Protein AF-A0ABD1URP2-F1 (afdb_monomer)

pLDDT: mean 77.25, std 20.64, range [31.39, 96.0]

Nearest PDB structures (foldseek):
  2ehb-assembly1_A  TM=8.969E-01  e=1.261E-11  Arabidopsis thaliana
  2zfd-assembly1_A  TM=8.551E-01  e=1.133E-11  Arabidopsis thaliana
  1v1f-assembly1_A  TM=8.126E-01  e=1.948E-10  Arabidopsis thaliana
  4f0z-assembly1_B  TM=7.509E-01  e=3.589E-06  Homo sapiens
  3ll8-assembly2_D  TM=7.386E-01  e=1.895E-05  Homo sapiens

Radius of gyration: 19.26 Å; Cα contacts (8 Å, |Δi|>4): 127; chains: 1; bounding box: 72×34×34 Å

Organism: NCBI:txid126358

Secondary structure (DSSP, 8-state):
----------------HHHHHHHHHHHHSS--HHHHHHHHHHHHHHTTSS--SSSEEHHHHHHHHHSS--S--HHHHHHHHHH-TT-SSEE-HHHHHHHHHTTSTTS-HHHHHHHHHHHH-TT-SSS--HHHHHHHHHH-SSHHHHHHHHTT---

Solvent-accessible surface area (backbone atoms only — not comparable to full-atom values): 9421 Å² total; per-residue (Å²): 135,88,80,86,73,80,78,89,69,87,74,76,78,64,88,50,72,65,62,60,52,38,52,51,52,23,72,77,38,87,44,50,52,70,52,45,53,52,49,48,57,53,46,56,58,45,11,45,65,82,52,82,77,70,39,32,40,66,67,36,51,42,43,72,76,58,79,50,89,70,88,81,47,69,67,56,54,43,52,46,58,68,28,20,78,84,70,76,75,44,32,45,70,69,33,50,53,58,48,52,33,56,64,38,74,87,44,56,65,69,57,41,51,53,51,52,48,59,61,50,23,80,82,70,74,88,52,77,48,76,68,43,54,52,52,51,61,70,71,49,78,68,52,69,64,50,61,64,55,73,55,70,62,91,126

InterPro domains:
  IPR002048 EF-hand domain [PF13202] (77-98)
  IPR002048 EF-hand domain [PS50222] (71-106)
  IPR002048 EF-hand domain [PS50222] (108-143)
  IPR002048 EF-hand domain [SM00054] (75-103)
  IPR002048 EF-hand domain [SM00054] (112-140)
  IPR011992 EF-hand domain pair [SSF47473] (24-138)
  IPR018247 EF-Hand 1, calcium-binding site [PS00018] (121-133)
  IPR045198 Calcineurin B-like [PTHR23056] (2-135)

Mean predicted aligned error: 10.61 Å

Foldseek 3Di:
DDDPPPPPPPPPPPPDVVLVVLCVLCVVFVDHSVVLVVLQVVQCCLCPVPNNPQWHALVSQCCVPPVDPPPDQLLSVLLVVQLPPVPPRIHHSSSSSRSCRLLAQPHDVVSVVVSVQSSQCPVPPSDRDPVSVVVVVVSDPPDVCCSVVVRYDDD

Structure (mmCIF, N/CA/C/O backbone):
data_AF-A0ABD1URP2-F1
#
_entry.id   AF-A0ABD1URP2-F1
#
loop_
_atom_site.group_PDB
_atom_site.id
_atom_site.type_symbol
_atom_site.label_atom_id
_atom_site.label_alt_id
_atom_site.label_comp_id
_atom_site.label_asym_id
_atom_site.label_entity_id
_atom_site.label_seq_id
_atom_site.pdbx_PDB_ins_code
_atom_site.Cartn_x
_atom_site.Cartn_y
_atom_site.Cartn_z
_atom_site.occupancy
_atom_site.B_iso_or_equiv
_atom_site.auth_seq_id
_atom_site.auth_comp_id
_atom_site.auth_asym_id
_atom_site.auth_atom_id
_atom_site.pdbx_PDB_model_num
ATOM 1 N N . MET A 1 1 ? 52.450 6.958 -8.568 1.00 33.62 1 MET A N 1
ATOM 2 C CA . MET A 1 1 ? 51.756 7.388 -9.799 1.00 33.62 1 MET A CA 1
ATOM 3 C C . MET A 1 1 ? 51.053 6.178 -10.399 1.00 33.62 1 MET A C 1
ATOM 5 O O . MET A 1 1 ? 51.673 5.142 -10.572 1.00 33.62 1 MET A O 1
ATOM 9 N N . HIS A 1 2 ? 49.738 6.334 -10.533 1.00 32.00 2 HIS A N 1
ATOM 10 C CA . HIS A 1 2 ? 48.656 5.458 -10.996 1.00 32.00 2 HIS A CA 1
ATOM 11 C C . HIS A 1 2 ? 48.991 4.127 -11.696 1.00 32.00 2 HIS A C 1
ATOM 13 O O . HIS A 1 2 ? 49.523 4.106 -12.800 1.00 32.00 2 HIS A O 1
ATOM 19 N N . SER A 1 3 ? 48.509 3.025 -11.110 1.00 31.39 3 SER A N 1
ATOM 20 C CA . SER A 1 3 ? 48.173 1.802 -11.845 1.00 31.39 3 SER A CA 1
ATOM 21 C C . SER A 1 3 ? 46.652 1.655 -11.828 1.00 31.39 3 SER A C 1
ATOM 23 O O . SER A 1 3 ? 46.061 1.265 -10.823 1.00 31.39 3 SER A O 1
ATOM 25 N N . ILE A 1 4 ? 46.016 2.044 -12.934 1.00 46.75 4 ILE A N 1
ATOM 26 C CA . ILE A 1 4 ? 44.606 1.763 -13.204 1.00 46.75 4 ILE A CA 1
ATOM 27 C C . ILE A 1 4 ? 44.531 0.272 -13.529 1.00 46.75 4 ILE A C 1
ATOM 29 O O . ILE A 1 4 ? 44.718 -0.144 -14.671 1.00 46.75 4 ILE A O 1
ATOM 33 N N . LYS A 1 5 ? 44.297 -0.556 -12.511 1.00 39.72 5 LYS A N 1
ATOM 34 C CA . LYS A 1 5 ? 43.810 -1.914 -12.733 1.00 39.72 5 LYS A 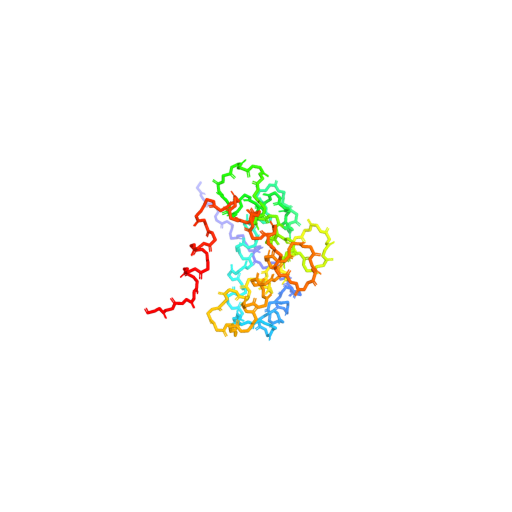CA 1
ATOM 35 C C . LYS A 1 5 ? 42.310 -1.815 -12.952 1.00 39.72 5 LYS A C 1
ATOM 37 O O . LYS A 1 5 ? 41.542 -1.681 -12.006 1.00 39.72 5 LYS A O 1
ATOM 42 N N . SER A 1 6 ? 41.952 -1.824 -14.234 1.00 41.66 6 SER A N 1
ATOM 43 C CA . SER A 1 6 ? 40.634 -2.168 -14.758 1.00 41.66 6 SER A CA 1
ATOM 44 C C . SER A 1 6 ? 40.016 -3.272 -13.896 1.00 41.66 6 SER A C 1
ATOM 46 O O . SER A 1 6 ? 40.452 -4.425 -13.936 1.00 41.66 6 SER A O 1
ATOM 48 N N . CYS A 1 7 ? 39.065 -2.895 -13.040 1.00 37.00 7 CYS A N 1
ATOM 49 C CA . CYS A 1 7 ? 38.311 -3.834 -12.226 1.00 37.00 7 CYS A CA 1
ATOM 50 C C . CYS A 1 7 ? 37.237 -4.437 -13.125 1.00 37.00 7 CYS A C 1
ATOM 52 O O . CYS A 1 7 ? 36.087 -4.005 -13.168 1.00 37.00 7 CYS A O 1
ATOM 54 N N . PHE A 1 8 ? 37.673 -5.432 -13.887 1.00 38.62 8 PHE A N 1
ATOM 55 C CA . PHE A 1 8 ? 36.870 -6.313 -14.718 1.00 38.62 8 PHE A CA 1
ATOM 56 C C . PHE A 1 8 ? 36.066 -7.289 -13.832 1.00 38.62 8 PHE A C 1
ATOM 58 O O . PHE A 1 8 ? 36.151 -8.503 -13.984 1.00 38.62 8 PHE A O 1
ATOM 65 N N . CYS A 1 9 ? 35.318 -6.751 -12.861 1.00 41.12 9 CYS A N 1
ATOM 66 C CA . CYS A 1 9 ? 34.479 -7.510 -11.925 1.00 41.12 9 CYS A CA 1
ATOM 67 C C . CYS A 1 9 ? 33.002 -7.069 -11.942 1.00 41.12 9 CYS A C 1
ATOM 69 O O . CYS A 1 9 ? 32.229 -7.505 -11.094 1.00 41.12 9 CYS A O 1
ATOM 71 N N . LEU A 1 10 ? 32.577 -6.247 -12.910 1.00 43.19 10 LEU A N 1
ATOM 72 C CA . LEU A 1 10 ? 31.181 -5.798 -13.063 1.00 43.19 10 LEU A CA 1
ATOM 73 C C . LEU A 1 10 ? 30.323 -6.675 -13.987 1.00 43.19 10 LEU A C 1
ATOM 75 O O . LEU A 1 10 ? 29.279 -6.251 -14.465 1.00 43.19 10 LEU A O 1
ATOM 79 N N . LEU A 1 11 ? 30.718 -7.926 -14.200 1.00 44.09 11 LEU A N 1
ATOM 80 C CA . LEU A 1 11 ? 29.856 -8.925 -14.827 1.00 44.09 11 LEU A CA 1
ATOM 81 C C . LEU A 1 11 ? 29.784 -10.151 -13.927 1.00 44.09 11 LEU A C 1
ATOM 83 O O . LEU A 1 11 ? 30.151 -11.259 -14.310 1.00 44.09 11 LEU A O 1
ATOM 87 N N . LYS A 1 12 ? 29.264 -9.965 -12.709 1.00 38.25 12 LYS A N 1
ATOM 88 C CA . LYS A 1 12 ? 28.569 -11.079 -12.072 1.00 38.25 12 LYS A CA 1
ATOM 89 C C . LYS A 1 12 ? 27.247 -11.213 -12.812 1.00 38.25 12 LYS A C 1
ATOM 91 O O . LYS A 1 12 ? 26.252 -10.598 -12.443 1.00 38.25 12 LYS A O 1
ATOM 96 N N . ALA A 1 13 ? 27.291 -11.988 -13.891 1.00 40.88 13 ALA A N 1
ATOM 97 C CA . ALA A 1 13 ? 26.130 -12.572 -14.528 1.00 40.88 13 ALA A CA 1
ATOM 98 C C . ALA A 1 13 ? 25.336 -13.336 -13.457 1.00 40.88 13 ALA A C 1
ATOM 100 O O . ALA A 1 13 ? 25.549 -14.519 -13.209 1.00 40.88 13 ALA A O 1
ATOM 101 N N . ARG A 1 14 ? 24.446 -12.629 -12.759 1.00 35.19 14 ARG A N 1
ATOM 102 C CA . ARG A 1 14 ? 23.246 -13.241 -12.215 1.00 35.19 14 ARG A CA 1
ATOM 103 C C . ARG A 1 14 ? 22.331 -13.355 -13.422 1.00 35.19 14 ARG A C 1
ATOM 105 O O . ARG A 1 14 ? 21.688 -12.379 -13.785 1.00 35.19 14 ARG A O 1
ATOM 112 N N . ASN A 1 15 ? 22.300 -14.530 -14.046 1.00 44.34 15 ASN A N 1
ATOM 113 C CA . ASN A 1 15 ? 21.064 -14.982 -14.681 1.00 44.34 15 ASN A CA 1
ATOM 114 C C . ASN A 1 15 ? 20.003 -14.870 -13.584 1.00 44.34 15 ASN A C 1
ATOM 116 O O . ASN A 1 15 ? 20.018 -15.660 -12.641 1.00 44.34 15 ASN A O 1
ATOM 120 N N . SER A 1 16 ? 19.254 -13.772 -13.574 1.00 35.28 16 SER A N 1
ATOM 121 C CA . SER A 1 16 ? 18.509 -13.368 -12.393 1.00 35.28 16 SER A CA 1
ATOM 122 C C . SER A 1 16 ? 17.035 -13.664 -12.628 1.00 35.28 16 SER A C 1
ATOM 124 O O . SER A 1 16 ? 16.472 -13.019 -13.512 1.00 35.28 16 SER A O 1
ATOM 126 N N . PRO A 1 17 ? 16.391 -14.522 -11.815 1.00 44.41 17 PRO A N 1
ATOM 127 C CA . PRO A 1 17 ? 14.927 -14.622 -11.787 1.00 44.41 17 PRO A CA 1
ATOM 128 C C . PRO A 1 17 ? 14.247 -13.245 -11.624 1.00 44.41 17 PRO A C 1
ATOM 130 O O . PRO A 1 17 ? 13.155 -13.033 -12.127 1.00 44.41 17 PRO A O 1
ATOM 133 N N . ARG A 1 18 ? 14.968 -12.246 -11.076 1.00 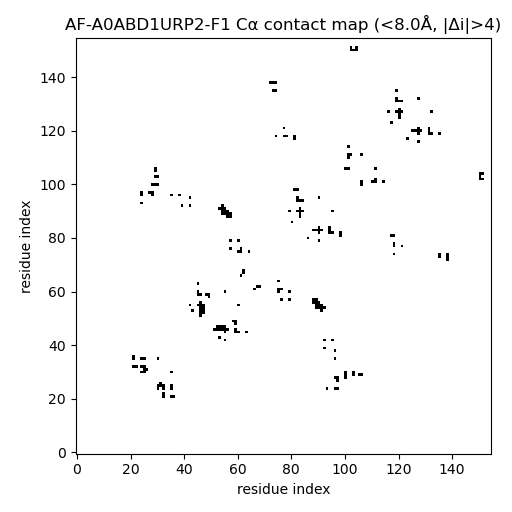50.72 18 ARG A N 1
ATOM 134 C CA . ARG A 1 18 ? 14.515 -10.845 -10.980 1.00 50.72 18 ARG A CA 1
ATOM 135 C C . ARG A 1 18 ? 13.933 -10.247 -12.265 1.00 50.72 18 ARG A C 1
ATOM 137 O O . ARG A 1 18 ? 13.005 -9.468 -12.141 1.00 50.72 18 ARG A O 1
ATOM 144 N N . PHE A 1 19 ? 14.475 -10.504 -13.459 1.00 52.91 19 PHE A N 1
ATOM 145 C CA . PHE A 1 19 ? 13.944 -9.851 -14.674 1.00 52.91 19 PHE A CA 1
ATOM 146 C C . PHE A 1 19 ? 12.617 -10.467 -15.138 1.00 52.91 19 PHE A C 1
ATOM 148 O O . PHE A 1 19 ? 11.768 -9.744 -15.656 1.00 52.91 19 PHE A O 1
ATOM 155 N N . GLU A 1 20 ? 12.414 -11.768 -14.908 1.00 60.78 20 GLU A N 1
ATOM 156 C CA . GLU A 1 20 ? 11.121 -12.421 -15.150 1.00 60.78 20 GLU A CA 1
ATOM 157 C C . GLU A 1 20 ? 10.052 -11.857 -14.210 1.00 60.78 20 GLU A C 1
ATOM 159 O O . GLU A 1 20 ? 8.958 -11.532 -14.669 1.00 60.78 20 GLU A O 1
ATOM 164 N N . ASP A 1 21 ? 10.402 -11.596 -12.947 1.00 80.00 21 ASP A N 1
ATOM 165 C CA . ASP A 1 21 ? 9.474 -11.020 -11.967 1.00 80.00 21 ASP A CA 1
ATOM 166 C C . ASP A 1 21 ? 8.971 -9.616 -12.370 1.00 80.00 21 ASP A C 1
ATOM 168 O O . ASP A 1 21 ? 7.795 -9.305 -12.195 1.00 80.00 21 ASP A O 1
ATOM 172 N N . HIS A 1 22 ? 9.818 -8.763 -12.967 1.00 90.50 22 HIS A N 1
ATOM 173 C CA . HIS A 1 22 ? 9.402 -7.406 -13.373 1.00 90.50 22 HIS A CA 1
ATOM 174 C C . HIS A 1 22 ? 8.457 -7.434 -14.575 1.00 90.50 22 HIS A C 1
ATOM 176 O O . HIS A 1 22 ? 7.509 -6.653 -14.634 1.00 90.50 22 HIS A O 1
ATOM 182 N N . ALA A 1 23 ? 8.700 -8.336 -15.530 1.00 91.94 23 ALA A N 1
ATOM 183 C CA . ALA A 1 23 ? 7.826 -8.505 -16.684 1.00 91.94 23 ALA A CA 1
ATOM 184 C C . ALA A 1 23 ? 6.450 -9.051 -16.277 1.00 91.94 23 ALA A C 1
ATOM 186 O O . ALA A 1 23 ? 5.438 -8.602 -16.812 1.00 91.94 23 ALA A O 1
ATOM 187 N N . ILE A 1 24 ? 6.408 -9.972 -15.306 1.00 93.94 24 ILE A N 1
ATOM 188 C CA . ILE A 1 24 ? 5.159 -10.487 -14.733 1.00 93.94 24 ILE A CA 1
ATOM 189 C C . ILE A 1 24 ? 4.386 -9.352 -14.051 1.00 93.94 24 ILE A C 1
ATOM 191 O O . ILE A 1 24 ? 3.227 -9.120 -14.384 1.00 93.94 24 ILE A O 1
ATOM 195 N N . LEU A 1 25 ? 5.035 -8.579 -13.175 1.00 94.50 25 LEU A N 1
ATOM 196 C CA . LEU A 1 25 ? 4.387 -7.457 -12.487 1.00 94.50 25 LEU A CA 1
ATOM 197 C C . LEU A 1 25 ? 3.906 -6.362 -13.449 1.00 94.50 25 LEU A C 1
ATOM 199 O O . LEU A 1 25 ? 2.835 -5.796 -13.246 1.00 94.50 25 LEU A O 1
ATOM 203 N N . ALA A 1 26 ? 4.655 -6.083 -14.517 1.00 94.38 26 ALA A N 1
ATOM 204 C CA . ALA A 1 26 ? 4.228 -5.151 -15.559 1.00 94.38 26 ALA A CA 1
ATOM 205 C C . ALA A 1 26 ? 3.019 -5.677 -16.356 1.00 94.38 26 ALA A C 1
ATOM 207 O O . ALA A 1 26 ? 2.188 -4.899 -16.804 1.00 94.38 26 ALA A O 1
ATOM 208 N N . ALA A 1 27 ? 2.896 -6.995 -16.536 1.00 94.31 27 ALA A N 1
ATOM 209 C CA . ALA A 1 27 ? 1.743 -7.597 -17.206 1.00 94.31 27 ALA A CA 1
ATOM 210 C C . ALA A 1 27 ? 0.491 -7.659 -16.311 1.00 94.31 27 ALA A C 1
ATOM 212 O O . ALA A 1 27 ? -0.629 -7.648 -16.818 1.00 94.31 27 ALA A O 1
ATOM 213 N N . GLU A 1 28 ? 0.674 -7.741 -14.992 1.00 92.94 28 GLU A N 1
ATOM 214 C CA . GLU A 1 28 ? -0.408 -7.801 -13.999 1.00 92.94 28 GLU A CA 1
ATOM 215 C C . GLU A 1 28 ? -0.899 -6.425 -13.530 1.00 92.94 28 GLU A C 1
ATOM 217 O O . GLU A 1 28 ? -1.945 -6.333 -12.888 1.00 92.94 28 GLU A O 1
ATOM 222 N N . THR A 1 29 ? -0.157 -5.356 -13.820 1.00 94.50 29 THR A N 1
ATOM 223 C CA . THR A 1 29 ? -0.474 -3.992 -13.383 1.00 94.50 29 THR A CA 1
ATOM 224 C C . THR A 1 29 ? -0.560 -3.034 -14.568 1.00 94.50 29 THR A C 1
ATOM 226 O O . THR A 1 29 ? -0.328 -3.398 -15.715 1.00 94.50 29 THR A O 1
ATOM 229 N N . THR A 1 30 ? -0.915 -1.778 -14.304 1.00 93.06 30 THR A N 1
ATOM 230 C CA . THR A 1 30 ? -0.936 -0.718 -15.322 1.00 93.06 30 THR A CA 1
ATOM 231 C C . THR A 1 30 ? 0.449 -0.155 -15.646 1.00 93.06 30 THR A C 1
ATOM 233 O O . THR A 1 30 ? 0.557 0.702 -16.518 1.00 93.06 30 THR A O 1
ATOM 236 N N . PHE A 1 31 ? 1.496 -0.593 -14.941 1.00 93.44 31 PHE A N 1
ATOM 237 C CA . PHE A 1 31 ? 2.860 -0.120 -15.145 1.00 93.44 31 PHE A CA 1
ATOM 238 C C . PHE A 1 31 ? 3.561 -0.881 -16.267 1.00 93.44 31 PHE A C 1
ATOM 240 O O . PHE A 1 31 ? 3.419 -2.091 -16.410 1.00 93.44 31 PHE A O 1
ATOM 247 N N . ASN A 1 32 ? 4.412 -0.193 -17.022 1.00 94.88 32 ASN A N 1
ATOM 248 C CA . ASN A 1 32 ? 5.345 -0.849 -17.932 1.00 94.88 32 ASN A CA 1
ATOM 249 C C . ASN A 1 32 ? 6.621 -1.316 -17.204 1.00 94.88 32 ASN A C 1
ATOM 251 O O . ASN A 1 32 ? 6.904 -0.920 -16.076 1.00 94.88 32 ASN A O 1
ATOM 255 N N . VAL A 1 33 ? 7.439 -2.136 -17.873 1.00 94.69 33 VAL A N 1
ATOM 256 C CA . VAL A 1 33 ? 8.652 -2.731 -17.274 1.00 94.69 33 VAL A CA 1
ATOM 257 C C . VAL A 1 33 ? 9.618 -1.675 -16.722 1.00 94.69 33 VAL A C 1
ATOM 259 O O . VAL A 1 33 ? 10.154 -1.862 -15.633 1.00 94.69 33 VAL A O 1
ATOM 262 N N . ASN A 1 34 ? 9.799 -0.541 -17.410 1.00 93.06 34 ASN A N 1
ATOM 263 C CA . ASN A 1 34 ? 10.699 0.520 -16.941 1.00 93.06 34 ASN A CA 1
ATOM 264 C C . ASN A 1 34 ? 10.154 1.212 -15.682 1.00 93.06 34 ASN A C 1
ATOM 266 O O . ASN A 1 34 ? 10.917 1.622 -14.811 1.00 93.06 34 ASN A O 1
ATOM 270 N N . GLU A 1 35 ? 8.832 1.355 -15.579 1.00 93.38 35 GLU A N 1
ATOM 271 C CA . GLU A 1 35 ? 8.184 1.898 -14.383 1.00 93.38 35 GLU A CA 1
ATOM 272 C C . GLU A 1 35 ? 8.326 0.935 -13.205 1.00 93.38 35 GLU A C 1
ATOM 274 O O . GLU A 1 35 ? 8.667 1.374 -12.111 1.00 93.38 35 GLU A O 1
ATOM 279 N N . VAL A 1 36 ? 8.167 -0.373 -13.429 1.00 94.88 36 VAL A N 1
ATOM 280 C CA . VAL A 1 36 ? 8.410 -1.394 -12.397 1.00 94.88 36 VAL A CA 1
ATOM 281 C C . VAL A 1 36 ? 9.875 -1.383 -11.939 1.00 94.88 36 VAL A C 1
ATOM 283 O O . VAL A 1 36 ? 10.142 -1.461 -10.741 1.00 94.88 36 VAL A O 1
ATOM 286 N N . GLU A 1 37 ? 10.837 -1.210 -12.849 1.00 92.56 37 GLU A N 1
ATOM 287 C CA . GLU A 1 37 ? 12.253 -1.030 -12.491 1.00 92.56 37 GLU A CA 1
ATOM 288 C C . GLU A 1 37 ? 12.485 0.238 -11.653 1.00 92.56 37 GLU A C 1
ATOM 290 O O . GLU A 1 37 ? 13.208 0.197 -10.654 1.00 92.56 37 GLU A O 1
ATOM 295 N N . ALA A 1 38 ? 11.847 1.358 -12.002 1.00 91.81 38 ALA A N 1
ATOM 296 C CA . ALA A 1 38 ? 11.931 2.589 -11.219 1.00 91.81 38 ALA A CA 1
ATOM 297 C C . ALA A 1 38 ? 11.304 2.428 -9.821 1.00 91.81 38 ALA A C 1
ATOM 299 O O . ALA A 1 38 ? 11.877 2.882 -8.826 1.00 91.81 38 ALA A O 1
ATOM 300 N N . LEU A 1 39 ? 10.167 1.732 -9.725 1.00 91.81 39 LEU A N 1
ATOM 301 C CA . LEU A 1 39 ? 9.529 1.383 -8.456 1.00 91.81 39 LEU A CA 1
ATOM 302 C C . LEU A 1 39 ? 10.415 0.480 -7.599 1.00 91.81 39 LEU A C 1
ATOM 304 O O . LEU A 1 39 ? 10.424 0.629 -6.382 1.00 91.81 39 LEU A O 1
ATOM 308 N N . HIS A 1 40 ? 11.199 -0.412 -8.204 1.00 93.25 40 HIS A N 1
ATOM 309 C CA . HIS A 1 40 ? 12.150 -1.247 -7.473 1.00 93.25 40 HIS A CA 1
ATOM 310 C C . HIS A 1 40 ? 13.278 -0.426 -6.844 1.00 93.25 40 HIS A C 1
ATOM 312 O O . HIS A 1 40 ? 13.674 -0.701 -5.712 1.00 93.25 40 HIS A O 1
ATOM 318 N N . VAL A 1 41 ? 13.769 0.610 -7.530 1.00 91.00 41 VAL A N 1
ATOM 319 C CA . VAL A 1 41 ? 14.754 1.532 -6.944 1.00 91.00 41 VAL A CA 1
ATOM 320 C C . VAL A 1 41 ? 14.156 2.256 -5.739 1.00 91.00 41 VAL A C 1
ATOM 322 O O . VAL A 1 41 ? 14.808 2.338 -4.700 1.00 91.00 41 VAL A O 1
ATOM 325 N N . LEU A 1 42 ? 12.912 2.735 -5.846 1.00 89.06 42 LEU A N 1
ATOM 326 C CA . LEU A 1 42 ? 12.214 3.353 -4.717 1.00 89.06 42 LEU A CA 1
ATOM 327 C C . LEU A 1 42 ? 12.029 2.356 -3.567 1.00 89.06 42 LEU A C 1
ATOM 329 O O . LEU A 1 42 ? 12.345 2.677 -2.427 1.00 89.06 42 LEU A O 1
ATOM 333 N N . PHE A 1 43 ? 11.574 1.139 -3.863 1.00 91.81 43 PHE A N 1
ATOM 334 C CA . PHE A 1 43 ? 11.385 0.085 -2.872 1.00 91.81 43 PHE A CA 1
ATOM 335 C C . PHE A 1 43 ? 12.671 -0.184 -2.087 1.00 91.81 43 PHE A C 1
ATOM 337 O O . PHE A 1 43 ? 12.639 -0.160 -0.863 1.00 91.81 43 PHE A O 1
ATOM 344 N N . GLN A 1 44 ? 13.810 -0.330 -2.775 1.00 92.38 44 GLN A N 1
ATOM 345 C CA . GLN A 1 44 ? 15.113 -0.543 -2.135 1.00 92.38 44 GLN A CA 1
ATOM 346 C C . GLN A 1 44 ? 15.509 0.593 -1.187 1.00 92.38 44 GLN A C 1
ATOM 348 O O . GLN A 1 44 ? 16.156 0.336 -0.181 1.00 92.38 44 GLN A O 1
ATOM 353 N N . GLN A 1 45 ? 15.137 1.840 -1.493 1.00 89.31 45 GLN A N 1
ATOM 354 C CA . GLN A 1 45 ? 15.405 2.975 -0.603 1.00 89.31 45 GLN A CA 1
ATOM 355 C C . GLN A 1 45 ? 14.551 2.926 0.668 1.00 89.31 45 GLN A C 1
ATOM 357 O O . GLN A 1 45 ? 15.010 3.336 1.733 1.00 89.31 45 GLN A O 1
ATOM 362 N N . LEU A 1 46 ? 13.306 2.459 0.555 1.00 89.06 46 LEU A N 1
ATOM 363 C CA . LEU A 1 46 ? 12.376 2.374 1.679 1.00 89.06 46 LEU A CA 1
ATOM 364 C C . LEU A 1 46 ? 12.687 1.170 2.577 1.00 89.06 46 LEU A C 1
ATOM 366 O O . LEU A 1 46 ? 12.764 1.331 3.794 1.00 89.06 46 LEU A O 1
ATOM 370 N N . SER A 1 47 ? 12.939 0.007 1.969 1.00 92.75 47 SER A N 1
ATOM 371 C CA . SER A 1 47 ? 13.204 -1.288 2.619 1.00 92.75 47 SER A CA 1
ATOM 372 C C . SER A 1 47 ? 14.606 -1.419 3.228 1.00 92.75 47 SER A C 1
ATOM 374 O O . SER A 1 47 ? 15.086 -2.525 3.459 1.00 92.75 47 SER A O 1
ATOM 376 N N . SER A 1 48 ? 15.343 -0.314 3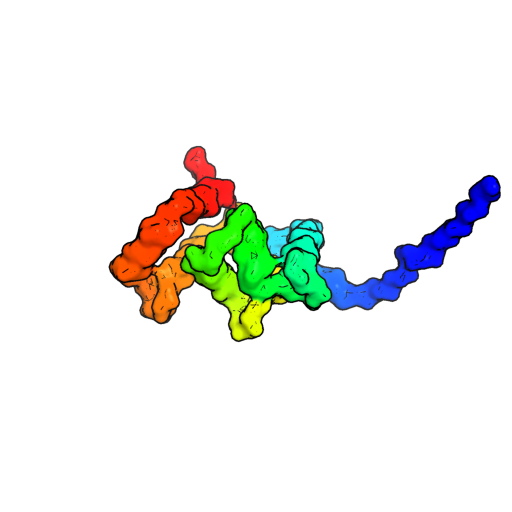.308 1.00 92.94 48 SER A N 1
ATOM 377 C CA . SER A 1 48 ? 16.667 -0.244 3.926 1.00 92.94 48 SER A CA 1
ATOM 378 C C . SER A 1 48 ? 16.788 0.985 4.829 1.00 92.94 48 SER A C 1
ATOM 380 O O . SER A 1 48 ? 17.896 1.429 5.138 1.00 92.94 48 SER A O 1
ATOM 382 N N . SER A 1 49 ? 15.658 1.619 5.160 1.00 89.50 49 SER A N 1
ATOM 383 C CA . SER A 1 49 ? 15.633 2.909 5.854 1.00 89.50 49 SER A CA 1
ATOM 384 C C . SER A 1 49 ? 15.848 2.760 7.360 1.00 89.50 49 SER A C 1
ATOM 386 O O . SER A 1 49 ? 16.499 3.614 7.967 1.00 89.50 49 SER A O 1
ATOM 388 N N . ILE A 1 50 ? 15.364 1.666 7.956 1.00 90.25 50 ILE A N 1
ATOM 389 C CA . ILE A 1 50 ? 15.651 1.269 9.339 1.00 90.25 50 ILE A CA 1
ATOM 390 C C . ILE A 1 50 ? 16.415 -0.060 9.344 1.00 90.25 50 ILE A C 1
ATOM 392 O O . ILE A 1 50 ? 17.426 -0.178 10.041 1.00 90.25 50 ILE A O 1
ATOM 396 N N . ILE A 1 51 ? 15.940 -1.054 8.587 1.00 91.19 51 ILE A N 1
ATOM 397 C CA . ILE A 1 51 ? 16.478 -2.418 8.540 1.00 91.19 51 ILE A CA 1
ATOM 398 C C . ILE A 1 51 ? 16.758 -2.769 7.077 1.00 91.19 51 ILE A C 1
ATOM 400 O O . ILE A 1 51 ? 15.875 -2.678 6.244 1.00 91.19 51 ILE A O 1
ATOM 404 N N . ASP A 1 52 ? 17.983 -3.186 6.752 1.00 93.94 52 ASP A N 1
ATOM 405 C CA . ASP A 1 52 ? 18.360 -3.601 5.389 1.00 93.94 52 ASP A CA 1
ATOM 406 C C . ASP A 1 52 ? 18.135 -5.110 5.195 1.00 93.94 52 ASP A C 1
ATOM 408 O O . ASP A 1 52 ? 19.079 -5.906 5.215 1.00 93.94 52 ASP A O 1
ATOM 412 N N . ASP A 1 53 ? 16.868 -5.519 5.084 1.00 93.44 53 ASP A N 1
ATOM 413 C CA . ASP A 1 53 ? 16.463 -6.911 4.826 1.00 93.44 53 ASP A CA 1
ATOM 414 C C . ASP A 1 53 ? 15.688 -7.099 3.508 1.00 93.44 53 ASP A C 1
ATOM 416 O O . ASP A 1 53 ? 15.409 -8.234 3.108 1.00 93.44 53 ASP A O 1
ATOM 420 N N . GLY A 1 54 ? 15.417 -6.008 2.784 1.00 92.69 54 GLY A N 1
ATOM 421 C CA . GLY A 1 54 ? 14.684 -6.038 1.519 1.00 92.69 54 GLY A CA 1
ATOM 422 C C . GLY A 1 54 ? 13.172 -6.195 1.684 1.00 92.69 54 GLY A C 1
ATOM 423 O O . GLY A 1 54 ? 12.503 -6.580 0.724 1.00 92.69 54 GLY A O 1
ATOM 424 N N . LEU A 1 55 ? 12.643 -5.909 2.874 1.00 95.44 55 LEU A N 1
ATOM 425 C CA . LEU A 1 55 ? 11.222 -5.858 3.196 1.00 95.44 55 LEU A CA 1
ATOM 426 C C . LEU A 1 55 ? 10.893 -4.461 3.724 1.00 95.44 55 LEU A C 1
ATOM 428 O O . LEU A 1 55 ? 11.744 -3.817 4.324 1.00 95.44 55 LEU A O 1
ATOM 432 N N . ILE A 1 56 ? 9.675 -3.967 3.496 1.00 94.50 56 ILE A N 1
ATOM 433 C CA . ILE A 1 56 ? 9.246 -2.706 4.113 1.00 94.50 56 ILE A CA 1
ATOM 434 C C . ILE A 1 56 ? 8.451 -3.036 5.371 1.00 94.50 56 ILE A C 1
ATOM 436 O O . ILE A 1 56 ? 7.325 -3.536 5.299 1.00 94.50 56 ILE A O 1
ATOM 440 N N . HIS A 1 57 ? 9.027 -2.715 6.526 1.00 94.69 57 HIS A N 1
ATOM 441 C CA . HIS A 1 57 ? 8.343 -2.827 7.813 1.00 94.69 57 HIS A CA 1
ATOM 442 C C . HIS A 1 57 ? 7.397 -1.646 8.039 1.00 94.69 57 HIS A C 1
ATOM 444 O O . HIS A 1 57 ? 7.521 -0.578 7.431 1.00 94.69 57 HIS A O 1
ATOM 450 N N . LYS A 1 58 ? 6.444 -1.809 8.958 1.00 91.75 58 LYS A N 1
ATOM 451 C CA . LYS A 1 58 ? 5.425 -0.792 9.254 1.00 91.75 58 LYS A CA 1
ATOM 452 C C . LYS A 1 58 ? 6.026 0.560 9.644 1.00 91.75 58 LYS A C 1
ATOM 454 O O . LYS A 1 58 ? 5.520 1.616 9.261 1.00 91.75 58 LYS A O 1
ATOM 459 N N . GLU A 1 59 ? 7.115 0.533 10.397 1.00 89.50 59 GLU A N 1
ATOM 460 C CA . GLU A 1 59 ? 7.872 1.696 10.838 1.00 89.50 59 GLU A CA 1
ATOM 461 C C . GLU A 1 59 ? 8.537 2.412 9.659 1.00 89.50 59 GLU A C 1
ATOM 463 O O . GLU A 1 59 ? 8.446 3.635 9.562 1.00 89.50 59 GLU A O 1
ATOM 468 N N . GLU A 1 60 ? 9.134 1.667 8.729 1.00 91.25 60 GLU A N 1
ATOM 469 C CA . GLU A 1 60 ? 9.760 2.207 7.516 1.00 91.25 60 GLU A CA 1
ATOM 470 C C . GLU A 1 60 ? 8.716 2.839 6.592 1.00 91.25 60 GLU A C 1
ATOM 472 O O . GLU A 1 60 ? 8.893 3.957 6.106 1.00 91.25 60 GLU A O 1
ATOM 477 N N . PHE A 1 61 ? 7.571 2.174 6.431 1.00 88.88 61 PHE A N 1
ATOM 478 C CA . PHE A 1 61 ? 6.437 2.691 5.671 1.00 88.88 61 PHE A CA 1
ATOM 479 C C . PHE A 1 61 ? 5.889 3.999 6.260 1.00 88.88 61 PHE A C 1
ATOM 481 O O . PHE A 1 61 ? 5.659 4.977 5.544 1.00 88.88 61 PHE A O 1
ATOM 488 N N . LYS A 1 62 ? 5.719 4.058 7.588 1.00 84.44 62 LYS A N 1
ATOM 489 C CA . LYS A 1 62 ? 5.285 5.274 8.291 1.00 84.44 62 LYS A CA 1
ATOM 490 C C . LYS A 1 62 ? 6.284 6.420 8.132 1.00 84.44 62 LYS A C 1
ATOM 492 O O . LYS A 1 62 ? 5.859 7.555 7.896 1.00 84.44 62 LYS A O 1
ATOM 497 N N . LEU A 1 63 ? 7.585 6.136 8.234 1.00 83.06 63 LEU A N 1
ATOM 498 C CA . LEU A 1 63 ? 8.633 7.133 8.009 1.00 83.06 63 LEU A CA 1
ATOM 499 C C . LEU A 1 63 ? 8.566 7.701 6.588 1.00 83.06 63 LEU A C 1
ATOM 501 O O . LEU A 1 63 ? 8.609 8.922 6.422 1.00 83.06 63 LEU A O 1
ATOM 505 N N . ALA A 1 64 ? 8.386 6.836 5.588 1.00 80.12 64 ALA A N 1
ATOM 506 C CA . ALA A 1 64 ? 8.289 7.221 4.184 1.00 80.12 64 ALA A CA 1
ATOM 507 C C . ALA A 1 64 ? 7.091 8.141 3.888 1.00 80.12 64 ALA A C 1
ATOM 509 O O . ALA A 1 64 ? 7.215 9.094 3.120 1.00 80.12 64 ALA A O 1
ATOM 510 N N . LEU A 1 65 ? 5.931 7.875 4.501 1.00 71.88 65 LEU A N 1
ATOM 511 C CA . LEU A 1 65 ? 4.694 8.617 4.236 1.00 71.88 65 LEU A CA 1
ATOM 512 C C . 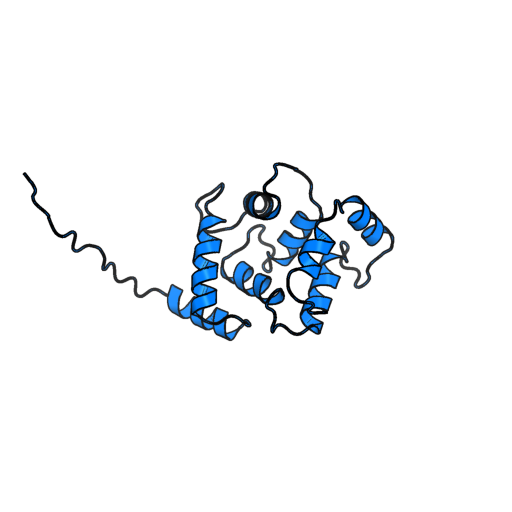LEU A 1 65 ? 4.601 9.963 4.955 1.00 71.88 65 LEU A C 1
ATOM 514 O O . LEU A 1 65 ? 4.050 10.918 4.409 1.00 71.88 65 LEU A O 1
ATOM 518 N N . ILE A 1 66 ? 5.058 10.027 6.205 1.00 64.12 66 ILE A N 1
ATOM 519 C CA . ILE A 1 66 ? 4.719 11.140 7.102 1.00 64.12 66 ILE A CA 1
ATOM 520 C C . ILE A 1 66 ? 5.902 12.110 7.236 1.00 64.12 66 ILE A C 1
ATOM 522 O O . ILE A 1 66 ? 5.697 13.266 7.605 1.00 64.12 66 ILE A O 1
ATOM 526 N N . ASN A 1 67 ? 7.134 11.684 6.917 1.00 59.62 67 ASN A N 1
ATOM 527 C CA . ASN A 1 67 ? 8.363 12.468 7.123 1.00 59.62 67 ASN A CA 1
ATOM 528 C C . ASN A 1 67 ? 8.401 13.154 8.514 1.00 59.62 67 ASN A C 1
ATOM 530 O O . ASN A 1 67 ? 8.917 14.258 8.687 1.00 59.62 67 ASN A O 1
ATOM 534 N N . SER A 1 68 ? 7.746 12.532 9.499 1.00 49.34 68 SER A N 1
ATOM 535 C CA . SER A 1 68 ? 7.468 13.068 10.827 1.00 49.34 68 SER A CA 1
ATOM 536 C C . SER A 1 68 ? 7.292 11.905 11.794 1.00 49.34 68 SER A C 1
ATOM 538 O O . SER A 1 68 ? 6.599 10.932 11.505 1.00 49.34 68 SER A O 1
ATOM 540 N N . GLU A 1 69 ? 7.892 12.036 12.973 1.00 50.78 69 GLU A N 1
ATOM 541 C CA . GLU A 1 69 ? 7.881 11.046 14.055 1.00 50.78 69 GLU A CA 1
ATOM 542 C C . GLU A 1 69 ? 6.508 10.883 14.746 1.00 50.78 69 GLU A C 1
ATOM 544 O O . GLU A 1 69 ? 6.427 10.356 15.859 1.00 50.78 69 GLU A O 1
ATOM 549 N N . SER A 1 70 ? 5.405 11.355 14.149 1.00 53.41 70 SER A N 1
ATOM 550 C CA . SER A 1 70 ? 4.082 11.241 14.762 1.00 53.41 70 SER A CA 1
ATOM 551 C C . SER A 1 70 ? 3.665 9.767 14.836 1.00 53.41 70 SER A C 1
ATOM 553 O O . SER A 1 70 ? 3.266 9.160 13.844 1.00 53.41 70 SER A O 1
ATOM 555 N N . LYS A 1 71 ? 3.768 9.195 16.040 1.00 54.69 71 LYS A N 1
ATOM 556 C CA . LYS A 1 71 ? 3.670 7.751 16.310 1.00 54.69 71 LYS A CA 1
ATOM 557 C C . LYS A 1 71 ? 2.334 7.103 15.922 1.00 54.69 71 LYS A C 1
ATOM 559 O O . LYS A 1 71 ? 2.306 5.910 15.631 1.00 54.69 71 LYS A O 1
ATOM 564 N N . ASN A 1 72 ? 1.248 7.872 15.849 1.00 61.62 72 ASN A N 1
ATOM 565 C CA . ASN A 1 72 ? -0.095 7.337 15.628 1.00 61.62 72 ASN A CA 1
ATOM 566 C C . ASN A 1 72 ? -0.779 8.067 14.475 1.00 61.62 72 ASN A C 1
ATOM 568 O O . ASN A 1 72 ? -1.312 9.161 14.650 1.00 61.62 72 ASN A O 1
ATOM 572 N N . ASN A 1 73 ? -0.762 7.446 13.300 1.00 74.12 73 ASN A N 1
ATOM 573 C CA . ASN A 1 73 ? -1.503 7.909 12.142 1.00 74.12 73 ASN A CA 1
ATOM 574 C C . ASN A 1 73 ? -2.329 6.734 11.625 1.00 74.12 73 ASN A C 1
ATOM 576 O O . ASN A 1 73 ? -1.800 5.855 10.945 1.00 74.12 73 ASN A O 1
ATOM 580 N N . LEU A 1 74 ? -3.620 6.750 11.962 1.00 80.31 74 LEU A N 1
ATOM 581 C CA . LEU A 1 74 ? -4.570 5.709 11.582 1.00 80.31 74 LEU A CA 1
ATOM 582 C C . LEU A 1 74 ? -4.590 5.492 10.066 1.00 80.31 74 LEU A C 1
ATOM 584 O O . LEU A 1 74 ? -4.694 4.362 9.611 1.00 80.31 74 LEU A O 1
ATOM 588 N N . PHE A 1 75 ? -4.440 6.561 9.282 1.00 79.94 75 PHE A N 1
ATOM 589 C CA . PHE A 1 75 ? -4.386 6.456 7.829 1.00 79.94 75 PHE A CA 1
ATOM 590 C C . PHE A 1 75 ? -3.158 5.668 7.364 1.00 79.94 75 PHE A C 1
ATOM 592 O O . PHE A 1 75 ? -3.291 4.804 6.508 1.00 79.94 75 PHE A O 1
ATOM 599 N N . ALA A 1 76 ? -1.979 5.914 7.942 1.00 82.44 76 ALA A N 1
ATOM 600 C CA . ALA A 1 76 ? -0.779 5.150 7.598 1.00 82.44 76 ALA A CA 1
ATOM 601 C C . ALA A 1 76 ? -0.875 3.687 8.053 1.00 82.44 76 ALA A C 1
ATOM 603 O O . ALA A 1 76 ? -0.420 2.801 7.338 1.00 82.44 76 ALA A O 1
ATOM 604 N N . ASP A 1 77 ? -1.497 3.432 9.210 1.00 87.25 77 ASP A N 1
ATOM 605 C CA . ASP A 1 77 ? -1.765 2.074 9.691 1.00 87.25 77 ASP A CA 1
ATOM 606 C C . ASP A 1 77 ? -2.689 1.311 8.725 1.00 87.25 77 ASP A C 1
ATOM 608 O O . ASP A 1 77 ? -2.357 0.205 8.311 1.00 87.25 77 ASP A O 1
ATOM 612 N N . ARG A 1 78 ? -3.788 1.936 8.288 1.00 87.69 78 ARG A N 1
ATOM 613 C CA . ARG A 1 78 ? -4.729 1.336 7.330 1.00 87.69 78 ARG A CA 1
ATOM 614 C C . ARG A 1 78 ? -4.152 1.187 5.933 1.00 87.69 78 ARG A C 1
ATOM 616 O O . ARG A 1 78 ? -4.400 0.188 5.271 1.00 87.69 78 ARG A O 1
ATOM 623 N N . LEU A 1 79 ? -3.374 2.162 5.475 1.00 88.19 79 LEU A N 1
ATOM 624 C CA . LEU A 1 79 ? -2.731 2.071 4.172 1.00 88.19 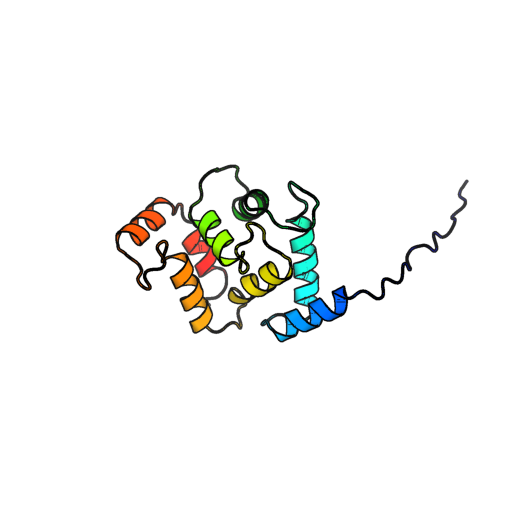79 LEU A CA 1
ATOM 625 C C . LEU A 1 79 ? -1.688 0.948 4.151 1.00 88.19 79 LEU A C 1
ATOM 627 O O . LEU A 1 79 ? -1.599 0.248 3.151 1.00 88.19 79 LEU A O 1
ATOM 631 N N . PHE A 1 80 ? -0.961 0.736 5.253 1.00 91.81 80 PHE A N 1
ATOM 632 C CA . PHE A 1 80 ? -0.048 -0.398 5.388 1.00 91.81 80 PHE A CA 1
ATOM 633 C C . PHE A 1 80 ? -0.794 -1.733 5.294 1.00 91.81 80 PHE A C 1
ATOM 635 O O . PHE A 1 80 ? -0.401 -2.588 4.514 1.00 91.81 80 PHE A O 1
ATOM 642 N N . GLU A 1 81 ? -1.90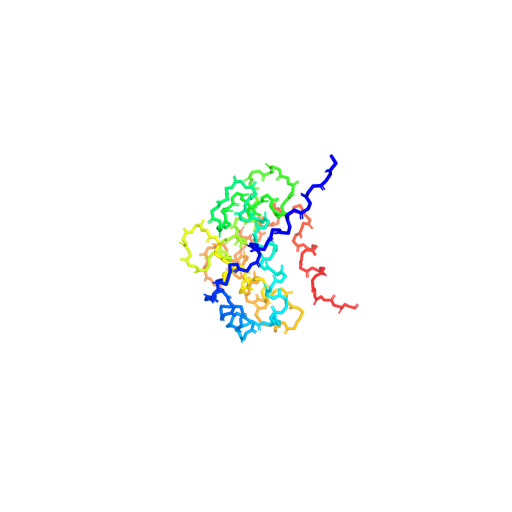6 -1.886 6.020 1.00 93.00 81 GLU A N 1
ATOM 643 C CA . GLU A 1 81 ? -2.743 -3.097 5.966 1.00 93.00 81 GLU A CA 1
ATOM 644 C C . GLU A 1 81 ? -3.286 -3.381 4.558 1.00 93.00 81 GLU A C 1
ATOM 646 O O . GLU A 1 81 ? -3.407 -4.533 4.161 1.00 93.00 81 GLU A O 1
ATOM 651 N N . LEU A 1 82 ? -3.589 -2.343 3.771 1.00 92.00 82 LEU A N 1
ATOM 652 C CA . LEU A 1 82 ? -3.994 -2.521 2.373 1.00 92.00 82 LEU A CA 1
ATOM 653 C C . LEU A 1 82 ? -2.834 -2.855 1.430 1.00 92.00 82 LEU A C 1
ATO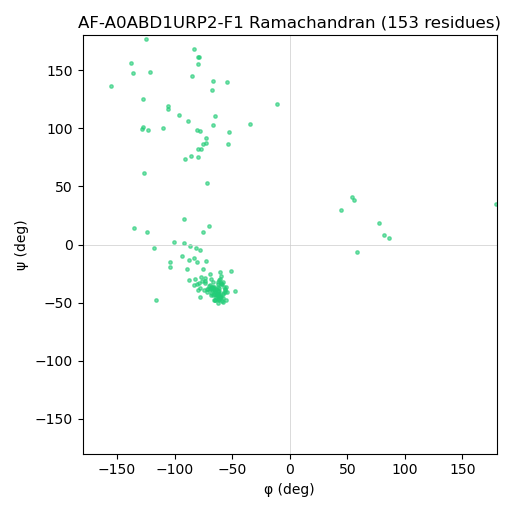M 655 O O . LEU A 1 82 ? -3.093 -3.357 0.337 1.00 92.00 82 LEU A O 1
ATOM 659 N N . PHE A 1 83 ? -1.597 -2.536 1.815 1.00 93.69 83 PHE A N 1
ATOM 660 C CA . PHE A 1 83 ? -0.398 -2.853 1.041 1.00 93.69 83 PHE A CA 1
ATOM 661 C C . PHE A 1 83 ? 0.160 -4.243 1.373 1.00 93.69 83 PHE A C 1
ATOM 663 O O . PHE A 1 83 ? 0.722 -4.872 0.486 1.00 93.69 83 PHE A O 1
ATOM 670 N N . ASP A 1 84 ? -0.003 -4.727 2.606 1.00 95.75 84 ASP A N 1
ATOM 671 C CA . ASP A 1 84 ? 0.365 -6.080 3.050 1.00 95.75 84 ASP A CA 1
ATOM 672 C C . ASP A 1 84 ? -0.715 -7.095 2.624 1.00 95.75 84 ASP A C 1
ATOM 674 O O . ASP A 1 84 ? -1.560 -7.540 3.404 1.00 95.75 84 ASP A O 1
ATOM 678 N N . LEU A 1 85 ? -0.720 -7.436 1.334 1.00 93.31 85 LEU A N 1
ATOM 679 C CA . LEU A 1 85 ? -1.710 -8.328 0.721 1.00 93.31 85 LEU A CA 1
ATOM 680 C C . LEU A 1 85 ? -1.668 -9.744 1.321 1.00 93.31 85 LEU A C 1
ATOM 682 O O . LEU A 1 85 ? -2.697 -10.423 1.397 1.00 93.31 85 LEU A O 1
ATOM 686 N N . LYS A 1 86 ? -0.487 -10.199 1.744 1.00 94.81 86 LYS A N 1
ATOM 687 C CA . LYS A 1 86 ? -0.250 -11.503 2.374 1.00 94.81 86 LYS A CA 1
ATOM 688 C C . LYS A 1 86 ? -0.547 -11.506 3.874 1.00 94.81 86 LYS A C 1
ATOM 690 O O . LYS A 1 86 ? -0.649 -12.593 4.443 1.00 94.81 86 LYS A O 1
ATOM 695 N N . ASN A 1 87 ? -0.751 -10.344 4.492 1.00 94.75 87 ASN A N 1
ATOM 696 C CA . ASN A 1 87 ? -0.983 -10.161 5.926 1.00 94.75 87 ASN A CA 1
ATOM 697 C C . ASN A 1 87 ? 0.118 -10.796 6.794 1.00 94.75 87 ASN A C 1
ATOM 699 O O . ASN A 1 87 ? -0.167 -11.452 7.802 1.00 94.75 87 ASN A O 1
ATOM 703 N N . ASN A 1 88 ? 1.379 -10.661 6.381 1.00 95.38 88 ASN A N 1
ATOM 704 C CA . ASN A 1 88 ? 2.533 -11.217 7.095 1.00 95.38 88 ASN A CA 1
ATOM 705 C C . ASN A 1 88 ? 3.282 -10.166 7.941 1.00 95.38 88 ASN A C 1
ATOM 707 O O . ASN A 1 88 ? 4.260 -10.507 8.610 1.00 95.38 88 ASN A O 1
ATOM 711 N N . GLY A 1 89 ? 2.798 -8.922 7.966 1.00 95.12 89 GLY A N 1
ATOM 712 C CA . GLY A 1 89 ? 3.343 -7.815 8.747 1.00 95.12 89 GLY A CA 1
ATOM 713 C C . GLY A 1 89 ? 4.470 -7.047 8.056 1.00 95.12 89 GLY A C 1
ATOM 714 O O . GLY A 1 89 ? 5.056 -6.163 8.683 1.00 95.12 89 GLY A O 1
ATOM 715 N N . VAL A 1 90 ? 4.774 -7.360 6.797 1.00 95.88 90 VAL A N 1
ATOM 716 C CA . VAL A 1 90 ? 5.792 -6.698 5.974 1.00 95.88 90 VAL A CA 1
ATOM 717 C C . VAL A 1 90 ? 5.256 -6.502 4.560 1.00 95.88 90 VAL A C 1
ATOM 719 O O . VAL A 1 90 ? 4.369 -7.219 4.129 1.00 95.88 90 VAL A O 1
ATOM 722 N N . ILE A 1 91 ? 5.793 -5.537 3.818 1.00 96.00 91 ILE A N 1
ATOM 723 C CA . ILE A 1 91 ? 5.437 -5.361 2.406 1.00 96.00 91 ILE A CA 1
ATOM 724 C C . ILE A 1 91 ? 6.598 -5.862 1.551 1.00 96.00 91 ILE A C 1
ATOM 726 O O . ILE A 1 91 ? 7.704 -5.308 1.587 1.00 96.00 91 ILE A O 1
ATOM 730 N N . GLU A 1 92 ? 6.341 -6.900 0.761 1.00 95.88 92 GLU A N 1
ATOM 731 C CA . GLU A 1 92 ? 7.261 -7.396 -0.257 1.00 95.88 92 GLU A CA 1
ATOM 732 C C . GLU A 1 92 ? 7.193 -6.542 -1.536 1.00 95.88 92 GLU A C 1
ATOM 734 O O . GLU A 1 92 ? 6.220 -5.831 -1.800 1.00 95.88 92 GLU A O 1
ATOM 739 N N . PHE A 1 93 ? 8.223 -6.627 -2.385 1.00 95.00 93 PHE A N 1
ATOM 740 C CA . PHE A 1 93 ? 8.302 -5.816 -3.607 1.00 95.00 93 PHE A CA 1
ATOM 741 C C . PHE A 1 93 ? 7.080 -5.984 -4.526 1.00 95.00 93 PHE A C 1
ATOM 743 O O . PHE A 1 93 ? 6.566 -5.011 -5.076 1.00 95.00 93 PHE A O 1
ATOM 750 N N . GLU A 1 94 ? 6.582 -7.211 -4.672 1.00 95.00 94 GLU A N 1
ATOM 751 C CA . GLU A 1 94 ? 5.417 -7.483 -5.513 1.00 95.00 94 GLU A CA 1
ATOM 752 C C . GLU A 1 94 ? 4.127 -6.849 -4.967 1.00 95.00 94 GLU A C 1
ATOM 754 O O . GLU A 1 94 ? 3.306 -6.340 -5.732 1.00 95.00 94 GLU A O 1
ATOM 759 N N . GLU A 1 95 ? 3.965 -6.825 -3.645 1.00 95.44 95 GLU A N 1
ATOM 760 C CA . GLU A 1 95 ? 2.817 -6.225 -2.972 1.00 95.44 95 GLU A CA 1
ATOM 761 C C . GLU A 1 95 ? 2.871 -4.704 -3.072 1.00 95.44 95 GLU A C 1
ATOM 763 O O . GLU A 1 95 ? 1.857 -4.064 -3.346 1.00 95.44 95 GLU A O 1
ATOM 768 N N . PHE A 1 96 ? 4.071 -4.130 -2.963 1.00 94.00 96 PHE A N 1
ATOM 769 C CA . PHE A 1 96 ? 4.313 -2.709 -3.173 1.00 94.00 96 PHE A CA 1
ATOM 770 C C . PHE A 1 96 ? 3.908 -2.258 -4.584 1.00 94.00 96 PHE A C 1
ATOM 772 O O . PHE A 1 96 ? 3.169 -1.284 -4.731 1.00 94.00 96 PHE A O 1
ATOM 779 N N . VAL A 1 97 ? 4.338 -2.979 -5.629 1.00 94.44 97 VAL A N 1
ATOM 780 C CA . VAL A 1 97 ? 4.011 -2.638 -7.027 1.00 94.44 97 VAL A CA 1
ATOM 781 C C . VAL A 1 97 ? 2.515 -2.793 -7.304 1.00 94.44 97 VAL A C 1
ATOM 783 O O . VAL A 1 97 ? 1.893 -1.869 -7.838 1.00 94.44 97 VAL A O 1
ATOM 786 N N . ARG A 1 98 ? 1.909 -3.922 -6.907 1.00 94.38 98 ARG A N 1
ATOM 787 C CA . ARG A 1 98 ? 0.469 -4.156 -7.104 1.00 94.38 98 ARG A CA 1
ATOM 788 C C . ARG A 1 98 ? -0.370 -3.123 -6.358 1.00 94.38 98 ARG A C 1
ATOM 790 O O . ARG A 1 98 ? -1.301 -2.569 -6.938 1.00 94.38 98 ARG A O 1
ATOM 797 N N . SER A 1 99 ? -0.003 -2.790 -5.125 1.00 92.50 99 SER A N 1
ATOM 798 C CA . SER A 1 99 ? -0.719 -1.790 -4.330 1.00 92.50 99 SER A CA 1
ATOM 799 C C . SER A 1 99 ? -0.558 -0.382 -4.890 1.00 92.50 99 SER A C 1
ATOM 801 O O . SER A 1 99 ? -1.528 0.366 -4.919 1.00 92.50 99 SER A O 1
ATOM 803 N N . LEU A 1 100 ? 0.618 -0.015 -5.413 1.00 91.19 100 LEU A N 1
ATOM 804 C CA . LEU A 1 100 ? 0.810 1.288 -6.055 1.00 91.19 100 LEU A CA 1
ATOM 805 C C . LEU A 1 100 ? 0.072 1.431 -7.387 1.00 91.19 100 LEU A C 1
ATOM 807 O O . LEU A 1 100 ? -0.282 2.552 -7.759 1.00 91.19 100 LEU A O 1
ATOM 811 N N . SER A 1 101 ? -0.205 0.326 -8.082 1.00 92.81 101 SER A N 1
ATOM 812 C CA . SER A 1 101 ? -0.916 0.365 -9.365 1.00 92.81 101 SER A CA 1
ATOM 813 C C . SER A 1 101 ? -2.307 0.991 -9.247 1.00 92.81 101 SER A C 1
ATOM 815 O O . SER A 1 101 ? -2.772 1.642 -10.180 1.00 92.81 101 SER A O 1
ATOM 817 N N . ILE A 1 102 ? -2.945 0.923 -8.071 1.00 90.25 102 ILE A N 1
ATOM 818 C CA . ILE A 1 102 ? -4.253 1.550 -7.849 1.00 90.25 102 ILE A CA 1
ATOM 819 C C . ILE A 1 102 ? -4.227 3.070 -8.045 1.00 90.25 102 ILE A C 1
ATOM 821 O O . ILE A 1 102 ? -5.212 3.675 -8.466 1.00 90.25 102 ILE A O 1
ATOM 825 N N . PHE A 1 103 ? -3.079 3.689 -7.772 1.00 85.62 103 PHE A N 1
ATOM 826 C CA . PHE A 1 103 ? -2.873 5.126 -7.885 1.00 85.62 103 PHE A CA 1
ATOM 827 C C . PHE A 1 103 ? -2.461 5.549 -9.299 1.00 85.62 103 PHE A C 1
ATOM 829 O O . PHE A 1 103 ? -2.287 6.740 -9.550 1.00 85.62 103 PHE A O 1
ATOM 836 N N . HIS A 1 104 ? -2.317 4.611 -10.238 1.00 87.69 104 HIS A N 1
ATOM 837 C CA . HIS A 1 104 ? -1.989 4.944 -11.615 1.00 87.69 104 HIS A CA 1
ATOM 838 C C . HIS A 1 104 ? -3.146 5.714 -12.288 1.00 87.69 104 HIS A C 1
ATOM 840 O O . HIS A 1 104 ? -4.322 5.385 -12.075 1.00 87.69 104 HIS A O 1
ATOM 846 N N . PRO A 1 105 ? -2.864 6.736 -13.121 1.00 86.00 105 PRO A N 1
ATOM 847 C CA . PRO A 1 105 ? -3.904 7.503 -13.808 1.00 86.00 105 PRO A CA 1
ATOM 848 C C . PRO A 1 105 ? -4.857 6.627 -14.623 1.00 86.00 105 PRO A C 1
ATOM 850 O O . PRO A 1 105 ? -6.066 6.821 -14.534 1.00 86.00 105 PRO A O 1
ATOM 853 N N . ASP A 1 106 ? -4.319 5.618 -15.309 1.00 88.69 106 ASP A N 1
ATOM 854 C CA . ASP A 1 106 ? -5.088 4.732 -16.192 1.00 88.69 106 ASP A CA 1
ATOM 855 C C . ASP A 1 106 ? -5.832 3.603 -15.459 1.00 88.69 106 ASP A C 1
ATOM 857 O O . ASP A 1 106 ? -6.572 2.846 -16.086 1.00 88.69 106 ASP A O 1
ATOM 861 N N . THR A 1 107 ? -5.673 3.480 -14.137 1.00 88.00 107 THR A N 1
ATOM 862 C CA . THR A 1 107 ? -6.447 2.506 -13.358 1.00 88.00 107 THR A CA 1
ATOM 863 C C . THR A 1 107 ? -7.926 2.906 -13.333 1.00 88.00 107 THR A C 1
ATOM 865 O O . THR A 1 107 ? -8.219 4.077 -13.048 1.00 88.00 107 THR A O 1
ATOM 868 N N . PRO A 1 108 ? -8.864 1.970 -13.591 1.00 91.31 108 PRO A N 1
ATOM 869 C CA . PRO A 1 108 ? -10.293 2.255 -13.595 1.00 91.31 108 PRO A CA 1
ATOM 870 C C . PRO A 1 108 ? -10.780 2.892 -12.290 1.00 91.31 108 PRO A C 1
ATOM 872 O O . PRO A 1 108 ? -10.418 2.464 -11.192 1.00 91.31 108 PRO A O 1
ATOM 875 N N . ASP A 1 109 ? -11.684 3.867 -12.403 1.00 87.62 109 ASP A N 1
ATOM 876 C CA . ASP A 1 109 ? -12.260 4.546 -11.235 1.00 87.62 109 ASP A CA 1
ATOM 877 C C . ASP A 1 109 ? -12.960 3.573 -10.281 1.00 87.62 109 ASP A C 1
ATOM 879 O O . ASP A 1 109 ? -12.920 3.765 -9.070 1.00 87.62 109 ASP A O 1
ATOM 883 N N . GLY A 1 110 ? -13.556 2.497 -10.806 1.00 90.75 110 GLY A N 1
ATOM 884 C CA . GLY A 1 110 ? -14.182 1.454 -9.991 1.00 90.75 110 GLY A CA 1
ATOM 885 C C . GLY A 1 110 ? -13.210 0.816 -8.996 1.00 90.75 110 GLY A C 1
ATOM 886 O O . GLY A 1 110 ? -13.555 0.654 -7.825 1.00 90.75 110 GLY A O 1
ATOM 887 N N . ASP A 1 111 ? -11.978 0.539 -9.424 1.00 90.19 111 ASP A N 1
ATOM 888 C CA . ASP A 1 111 ? -10.955 -0.060 -8.565 1.00 90.19 111 ASP A CA 1
ATOM 889 C C . ASP A 1 111 ? -10.464 0.952 -7.527 1.00 90.19 111 ASP A C 1
ATOM 891 O O . ASP A 1 111 ? -10.344 0.624 -6.344 1.00 90.19 111 ASP A O 1
ATOM 895 N N . LYS A 1 112 ? -10.269 2.212 -7.939 1.00 85.44 112 LYS A N 1
ATOM 896 C CA . LYS A 1 112 ? -9.905 3.322 -7.041 1.00 85.44 112 LYS A CA 1
ATOM 897 C C . LYS A 1 112 ? -10.959 3.542 -5.960 1.00 85.44 112 LYS A C 1
ATOM 899 O O . LYS A 1 112 ? -10.620 3.680 -4.785 1.00 85.44 112 LYS A O 1
ATOM 904 N N . ILE A 1 113 ? -12.237 3.533 -6.339 1.00 85.88 113 ILE A N 1
ATOM 905 C CA . ILE A 1 113 ? -13.371 3.656 -5.418 1.00 85.88 113 ILE A CA 1
ATOM 906 C C . ILE A 1 113 ? -13.412 2.455 -4.472 1.00 85.88 113 ILE A C 1
ATOM 908 O O . ILE A 1 113 ? -13.555 2.644 -3.266 1.00 85.88 113 ILE A O 1
ATOM 912 N N . ALA A 1 114 ? -13.240 1.232 -4.980 1.00 89.69 114 ALA A N 1
ATOM 913 C CA . ALA A 1 114 ? -13.217 0.031 -4.150 1.00 89.69 114 ALA A CA 1
ATOM 914 C C . ALA A 1 114 ? -12.055 0.048 -3.144 1.00 89.69 114 ALA A C 1
ATOM 916 O O . ALA A 1 114 ? -12.228 -0.340 -1.990 1.00 89.69 114 ALA A O 1
ATOM 917 N N . PHE A 1 115 ? -10.878 0.524 -3.553 1.00 89.44 115 PHE A N 1
ATOM 918 C CA . PHE A 1 115 ? -9.735 0.707 -2.663 1.00 89.44 115 PHE A CA 1
ATOM 919 C C . PHE A 1 115 ? -10.007 1.765 -1.593 1.00 89.44 115 PHE A C 1
ATOM 921 O O . PHE A 1 115 ? -9.795 1.502 -0.411 1.00 89.44 115 PHE A O 1
ATOM 928 N N . ALA A 1 116 ? -10.534 2.929 -1.984 1.00 85.75 116 ALA A N 1
ATOM 929 C CA . ALA A 1 116 ? -10.919 3.973 -1.042 1.00 85.75 116 ALA A CA 1
ATOM 930 C C . ALA A 1 116 ? -11.951 3.449 -0.035 1.00 85.75 116 ALA A C 1
ATOM 932 O O . ALA A 1 116 ? -11.811 3.675 1.160 1.00 85.75 116 ALA A O 1
ATOM 933 N N . PHE A 1 117 ? -12.941 2.681 -0.488 1.00 88.25 117 PHE A N 1
ATOM 934 C CA . PHE A 1 117 ? -13.928 2.075 0.396 1.00 88.25 117 PHE A CA 1
ATOM 935 C C . PHE A 1 117 ? -13.278 1.169 1.451 1.00 88.25 117 PHE A C 1
ATOM 937 O O . PHE A 1 117 ? -13.526 1.350 2.639 1.00 88.25 117 PHE A O 1
ATOM 944 N N . ARG A 1 118 ? -12.381 0.260 1.039 1.00 90.19 118 ARG A N 1
ATOM 945 C CA . ARG A 1 118 ? -11.638 -0.613 1.971 1.00 90.19 118 ARG A CA 1
ATOM 946 C C . ARG A 1 118 ? -10.756 0.166 2.948 1.00 90.19 118 ARG A C 1
ATOM 948 O O . ARG A 1 118 ? -10.533 -0.285 4.068 1.00 90.19 118 ARG A O 1
ATOM 955 N N . LEU A 1 119 ? -10.250 1.323 2.529 1.00 87.50 119 LEU A N 1
ATOM 956 C CA . LEU A 1 119 ? -9.463 2.201 3.390 1.00 87.50 119 LEU A CA 1
ATOM 957 C C . LEU A 1 119 ? -10.319 2.812 4.509 1.00 87.50 119 LEU A C 1
ATOM 959 O O . LEU A 1 119 ? -9.839 2.908 5.637 1.00 87.50 119 LEU A O 1
ATOM 963 N N . TYR A 1 120 ? -11.566 3.194 4.207 1.00 84.81 120 TYR A N 1
ATOM 964 C CA . TYR A 1 120 ? -12.492 3.820 5.159 1.00 84.81 120 TYR A CA 1
ATOM 965 C C . TYR A 1 120 ? -13.258 2.827 6.049 1.00 84.81 120 TYR A C 1
ATOM 967 O O . TYR A 1 120 ? -13.499 3.158 7.207 1.00 84.81 120 TYR A O 1
ATOM 975 N N . ASP A 1 121 ? -13.618 1.645 5.539 1.00 89.38 121 ASP A N 1
ATOM 976 C CA . ASP A 1 121 ? -14.281 0.563 6.290 1.00 89.38 121 ASP A CA 1
ATOM 977 C C . ASP A 1 121 ? -13.259 -0.139 7.204 1.00 89.38 121 ASP A C 1
ATOM 979 O O . ASP A 1 121 ? -12.590 -1.100 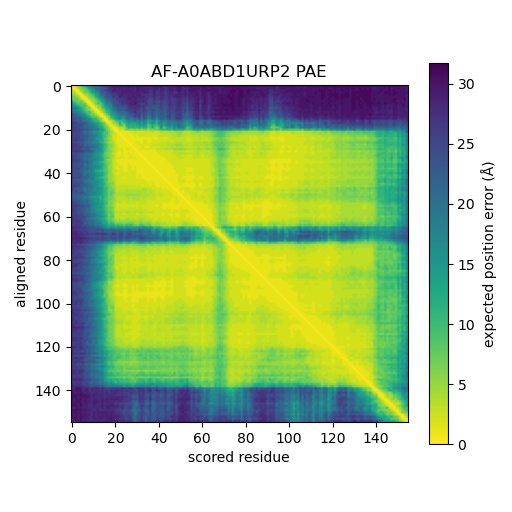6.814 1.00 89.38 121 ASP A O 1
ATOM 983 N N . LEU A 1 122 ? -13.074 0.410 8.407 1.00 84.75 122 LEU A N 1
ATOM 984 C CA . LEU A 1 122 ? -12.104 -0.038 9.410 1.00 84.75 122 LEU A CA 1
ATOM 985 C C . LEU A 1 122 ? -12.440 -1.437 9.924 1.00 84.75 122 LEU A C 1
ATOM 987 O O . LEU A 1 122 ? -11.544 -2.253 10.138 1.00 84.75 122 LEU A O 1
ATOM 991 N N . ASN A 1 123 ? -13.730 -1.697 10.113 1.00 86.94 123 ASN A N 1
ATOM 992 C CA . ASN A 1 123 ? -14.239 -2.918 10.721 1.00 86.94 123 ASN A CA 1
ATOM 993 C C . ASN A 1 123 ? -14.567 -4.014 9.694 1.00 86.94 123 ASN A C 1
ATOM 995 O O . ASN A 1 123 ? -14.998 -5.100 10.085 1.00 86.94 123 ASN A O 1
ATOM 999 N N . HIS A 1 124 ? -14.344 -3.756 8.401 1.00 87.50 124 HIS A N 1
ATOM 1000 C CA . HIS A 1 124 ? -14.603 -4.683 7.295 1.00 87.50 124 HIS A CA 1
ATOM 1001 C C . HIS A 1 124 ? -16.054 -5.183 7.260 1.00 87.50 124 HIS A C 1
ATOM 1003 O O . HIS A 1 124 ? -16.330 -6.353 6.982 1.00 87.50 124 HIS A O 1
ATOM 1009 N N . THR A 1 125 ? -16.993 -4.293 7.568 1.00 90.44 125 THR A N 1
ATOM 1010 C CA . THR A 1 125 ? -18.426 -4.611 7.632 1.00 90.44 125 THR A CA 1
ATOM 1011 C C . THR A 1 125 ? -19.080 -4.628 6.253 1.00 90.44 125 THR A C 1
ATOM 1013 O O . 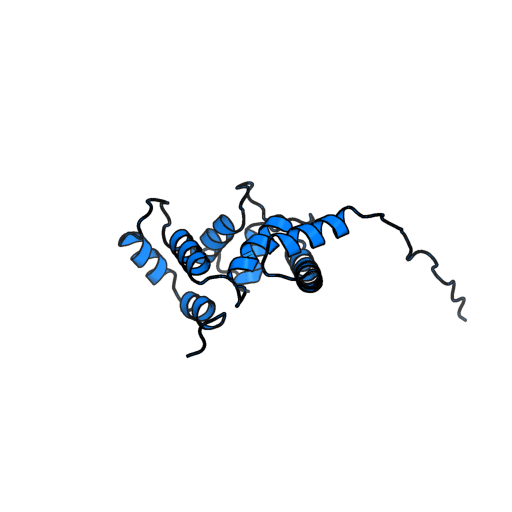THR A 1 125 ? -20.194 -5.133 6.097 1.00 90.44 125 THR A O 1
ATOM 1016 N N . GLY A 1 126 ? -18.399 -4.079 5.243 1.00 90.12 126 GLY A N 1
ATOM 1017 C CA . GLY A 1 126 ? -18.970 -3.796 3.933 1.00 90.12 126 GLY A CA 1
ATOM 1018 C C . GLY A 1 126 ? -19.757 -2.484 3.892 1.00 90.12 126 GLY A C 1
ATOM 1019 O O . GLY A 1 126 ? -20.398 -2.204 2.878 1.00 90.12 126 GLY A O 1
ATOM 1020 N N . TYR A 1 127 ? -19.707 -1.677 4.956 1.00 90.06 127 TYR A N 1
ATOM 1021 C CA . TYR A 1 127 ? -20.326 -0.356 5.072 1.00 90.06 127 TYR A CA 1
ATOM 1022 C C . TYR A 1 127 ? -19.341 0.621 5.714 1.00 90.06 127 TYR A C 1
ATOM 1024 O O . TYR A 1 127 ? -18.561 0.232 6.569 1.00 90.06 127 TYR A O 1
ATOM 1032 N N . ILE A 1 128 ? -19.403 1.898 5.325 1.00 87.56 128 ILE A N 1
ATOM 1033 C CA . ILE A 1 128 ? -18.685 2.959 6.040 1.00 87.56 128 ILE A CA 1
ATOM 1034 C C . ILE A 1 128 ? -19.609 3.466 7.145 1.00 87.56 128 ILE A C 1
ATOM 1036 O O . ILE A 1 128 ? -20.604 4.149 6.878 1.00 87.56 128 ILE A O 1
ATOM 1040 N N . GLU A 1 129 ? -19.301 3.107 8.382 1.00 89.06 129 GLU A N 1
ATOM 1041 C CA . GLU A 1 129 ? -20.107 3.449 9.545 1.00 89.06 129 GLU A CA 1
ATOM 1042 C C . GLU A 1 129 ? -19.854 4.887 10.019 1.00 89.06 129 GLU A C 1
ATOM 1044 O O . GLU A 1 129 ? -18.793 5.484 9.822 1.00 89.06 129 GLU A O 1
ATOM 1049 N N . HIS A 1 130 ? -20.840 5.468 10.706 1.00 88.19 130 HIS A N 1
ATOM 1050 C CA . HIS A 1 130 ? -20.751 6.836 11.225 1.00 88.19 130 HIS A CA 1
ATOM 1051 C C . HIS A 1 130 ? -19.538 7.049 12.151 1.00 88.19 130 HIS A C 1
ATOM 1053 O O . HIS A 1 130 ? -18.908 8.113 12.138 1.00 88.19 130 HIS A O 1
ATOM 1059 N N . ASP A 1 131 ? -19.187 6.042 12.948 1.00 87.25 131 ASP A N 1
ATOM 1060 C CA . ASP A 1 131 ? -18.057 6.123 13.871 1.00 87.25 131 ASP A CA 1
ATOM 1061 C C . ASP A 1 131 ? -16.709 6.051 13.138 1.00 87.25 131 ASP A C 1
ATOM 1063 O O . ASP A 1 131 ? -15.755 6.726 13.536 1.00 87.25 131 ASP A O 1
ATOM 1067 N N . GLU A 1 132 ? -16.639 5.340 12.012 1.00 84.19 132 GLU A N 1
ATOM 1068 C CA . GLU A 1 132 ? -15.455 5.285 11.147 1.00 84.19 132 GLU A CA 1
ATOM 1069 C C . GLU A 1 132 ? -15.213 6.637 10.471 1.00 84.19 132 GLU A C 1
ATOM 1071 O O . GLU A 1 132 ? -14.095 7.159 10.507 1.00 84.19 132 GLU A O 1
ATOM 1076 N N . VAL A 1 133 ? -16.276 7.278 9.965 1.00 82.00 133 VAL A N 1
ATOM 1077 C CA . VAL A 1 133 ? -16.206 8.644 9.418 1.00 82.00 133 VAL A CA 1
ATOM 1078 C C . VAL A 1 133 ? -15.698 9.629 10.469 1.00 82.00 133 VAL A C 1
ATOM 1080 O O . VAL A 1 133 ? -14.808 10.430 10.181 1.00 82.00 133 VAL A O 1
ATOM 1083 N N . ASN A 1 134 ? -16.216 9.570 11.700 1.00 82.62 134 ASN A N 1
ATOM 1084 C CA . ASN A 1 134 ? -15.762 10.449 12.782 1.00 82.62 134 ASN A CA 1
ATOM 1085 C C . ASN A 1 134 ? -14.303 10.205 13.163 1.00 82.62 134 ASN A C 1
ATOM 1087 O O . ASN A 1 134 ? -13.565 11.152 13.452 1.00 82.62 134 ASN A O 1
ATOM 1091 N N . THR A 1 135 ? -13.881 8.945 13.168 1.00 79.31 135 THR A N 1
ATOM 1092 C CA . THR A 1 135 ? -12.504 8.562 13.477 1.00 79.31 135 THR A CA 1
ATOM 1093 C C . THR A 1 135 ? -11.549 9.111 12.418 1.00 79.31 135 THR A C 1
ATOM 1095 O O . THR A 1 135 ? -10.575 9.789 12.760 1.00 79.31 135 THR A O 1
ATOM 1098 N N . PHE A 1 136 ? -11.870 8.932 11.134 1.00 75.12 136 PHE A N 1
ATOM 1099 C CA . PHE A 1 136 ? -11.089 9.512 10.045 1.00 75.12 136 PHE A CA 1
ATOM 1100 C C . PHE A 1 136 ? -11.101 11.040 10.068 1.00 75.12 136 PHE A C 1
ATOM 1102 O O . PHE A 1 136 ? -10.039 11.645 9.946 1.00 75.12 136 PHE A O 1
ATOM 1109 N N . ALA A 1 137 ? -12.254 11.677 10.295 1.00 72.44 137 ALA A N 1
ATOM 1110 C CA . ALA A 1 137 ? -12.374 13.134 10.378 1.00 72.44 137 ALA A CA 1
ATOM 1111 C C . ALA A 1 137 ? -11.508 13.743 11.496 1.00 72.44 137 ALA A C 1
ATOM 1113 O O . ALA A 1 137 ? -10.975 14.838 11.337 1.00 72.44 137 ALA A O 1
ATOM 1114 N N . ARG A 1 138 ? -11.320 13.027 12.612 1.00 68.69 138 ARG A N 1
ATOM 1115 C CA . ARG A 1 138 ? -10.444 13.445 13.720 1.00 68.69 138 ARG A CA 1
ATOM 1116 C C . ARG A 1 138 ? -8.964 13.188 13.450 1.00 68.69 138 ARG A C 1
ATOM 1118 O O . ARG A 1 138 ? -8.129 13.968 13.894 1.00 68.69 138 ARG A O 1
ATOM 1125 N N . SER A 1 139 ? -8.640 12.120 12.721 1.00 65.50 139 SER A N 1
ATOM 1126 C CA . SER A 1 139 ? -7.272 11.836 12.264 1.00 65.50 139 SER A CA 1
ATOM 1127 C C . SER A 1 139 ? -6.822 12.773 11.132 1.00 65.50 139 SER A C 1
ATOM 1129 O O . SER A 1 139 ? -5.638 12.830 10.799 1.00 65.50 139 SER A O 1
ATOM 1131 N N . LEU A 1 140 ? -7.766 13.490 10.521 1.00 56.94 140 LEU A N 1
ATOM 1132 C CA . LEU A 1 140 ? -7.592 14.315 9.336 1.00 56.94 140 LEU A CA 1
ATOM 1133 C C . LEU A 1 140 ? -7.106 15.734 9.654 1.00 56.94 140 LEU A C 1
ATOM 1135 O O . LEU A 1 140 ? -7.817 16.721 9.477 1.00 56.94 140 LEU A O 1
ATOM 1139 N N . THR A 1 141 ? -5.824 15.873 9.975 1.00 51.78 141 THR A N 1
ATOM 1140 C CA . THR A 1 141 ? -5.096 17.104 9.635 1.00 51.78 141 THR A CA 1
ATOM 1141 C C . THR A 1 141 ? -4.752 17.052 8.137 1.00 51.78 141 THR A C 1
ATOM 1143 O O . THR A 1 141 ? -3.675 16.632 7.737 1.00 51.78 141 THR A O 1
ATOM 1146 N N . LEU A 1 142 ? -5.718 17.424 7.287 1.00 46.44 142 LEU A N 1
ATOM 1147 C CA . LEU A 1 142 ? -5.573 17.874 5.884 1.00 46.44 142 LEU A CA 1
ATOM 1148 C C . LEU A 1 142 ? -4.902 16.974 4.816 1.00 46.44 142 LEU A C 1
ATOM 1150 O O . LEU A 1 142 ? -4.972 17.323 3.638 1.00 46.44 142 LEU A O 1
ATOM 1154 N N . PHE A 1 143 ? -4.317 15.819 5.135 1.00 51.91 143 PHE A N 1
ATOM 1155 C CA . PHE A 1 143 ? -3.561 15.046 4.133 1.00 51.91 143 PHE A CA 1
ATOM 1156 C C . PHE A 1 143 ? -4.408 14.157 3.203 1.00 51.91 143 PHE A C 1
ATOM 1158 O O . PHE A 1 143 ? -4.044 13.994 2.039 1.00 51.91 143 PHE A O 1
ATOM 1165 N N . CYS A 1 144 ? -5.567 13.644 3.644 1.00 50.22 144 CYS A N 1
ATOM 1166 C CA . CYS A 1 144 ? -6.378 12.738 2.806 1.00 50.22 144 CYS A CA 1
ATOM 1167 C C . CYS A 1 144 ? -6.995 13.456 1.588 1.00 50.22 144 CYS A C 1
ATOM 1169 O O . CYS A 1 144 ? -7.122 12.869 0.518 1.00 50.22 144 CYS A O 1
ATOM 1171 N N . LEU A 1 145 ? -7.288 14.760 1.703 1.00 45.56 145 LEU A N 1
ATOM 1172 C CA . LEU A 1 145 ? -7.747 15.558 0.560 1.00 45.56 145 LEU A CA 1
ATOM 1173 C C . LEU A 1 145 ? -6.617 15.859 -0.430 1.00 45.56 145 LEU A C 1
ATOM 1175 O O . LEU A 1 145 ? -6.872 15.971 -1.620 1.00 45.56 145 LEU A O 1
ATOM 1179 N N . ILE A 1 146 ? -5.363 15.945 0.018 1.00 51.91 146 ILE A N 1
ATOM 1180 C CA . ILE A 1 146 ? -4.230 16.203 -0.880 1.00 51.91 146 ILE A CA 1
ATOM 1181 C C . ILE A 1 146 ? -3.841 14.927 -1.633 1.00 51.91 146 ILE A C 1
ATOM 1183 O O . ILE A 1 146 ? -3.527 15.005 -2.816 1.00 51.91 146 ILE A O 1
ATOM 1187 N N . PHE A 1 147 ? -3.908 13.754 -0.999 1.00 52.88 147 PHE A N 1
ATOM 1188 C CA . PHE A 1 147 ? -3.543 12.500 -1.664 1.00 52.88 147 PHE A CA 1
ATOM 1189 C C . PHE A 1 147 ? -4.610 12.035 -2.669 1.00 52.88 147 PHE A C 1
ATOM 1191 O O . PHE A 1 147 ? -4.265 11.630 -3.776 1.00 52.88 147 PHE A O 1
ATOM 1198 N N . LEU A 1 148 ? -5.901 12.196 -2.346 1.00 50.44 148 LEU A N 1
ATOM 1199 C CA . LEU A 1 148 ? -6.989 11.905 -3.289 1.00 50.44 148 LEU A CA 1
ATOM 1200 C C . LEU A 1 148 ? -7.112 12.960 -4.405 1.00 50.44 148 LEU A C 1
ATOM 1202 O O . LEU A 1 148 ? -7.437 12.608 -5.535 1.00 50.44 148 LEU A O 1
ATOM 1206 N N . TRP A 1 149 ? -6.817 14.242 -4.144 1.00 43.25 149 TRP A N 1
ATOM 1207 C CA . TRP A 1 149 ? -6.996 15.298 -5.154 1.00 43.25 149 TRP A CA 1
ATOM 1208 C C . TRP A 1 149 ? -5.772 15.523 -6.056 1.00 43.25 149 TRP A C 1
ATOM 1210 O O . TRP A 1 149 ? -5.914 16.040 -7.162 1.00 43.25 149 TRP A O 1
ATOM 1220 N N . LYS A 1 150 ? -4.565 15.115 -5.645 1.00 43.50 150 LYS A N 1
ATOM 1221 C CA . LYS A 1 150 ? -3.335 15.396 -6.410 1.00 43.50 150 LYS A CA 1
ATOM 1222 C C . LYS A 1 150 ? -2.921 14.293 -7.388 1.00 43.50 150 LYS A C 1
ATOM 1224 O O . LYS A 1 150 ? -2.044 14.544 -8.208 1.00 43.50 150 LYS A O 1
ATOM 1229 N N . VAL A 1 151 ? -3.554 13.116 -7.347 1.00 51.44 151 VAL A N 1
ATOM 1230 C CA . VAL A 1 151 ? -3.154 11.967 -8.183 1.00 51.44 151 VAL A CA 1
ATOM 1231 C C . VAL A 1 151 ? -4.066 11.702 -9.390 1.00 51.44 151 VAL A C 1
ATOM 1233 O O . VAL A 1 151 ? -3.620 11.041 -10.321 1.00 51.44 151 VAL A O 1
ATOM 1236 N N . GLY A 1 152 ? -5.285 12.250 -9.502 1.00 44.28 152 GLY A N 1
ATOM 1237 C CA . GLY A 1 152 ? -6.063 11.876 -10.696 1.00 44.28 152 GLY A CA 1
ATOM 1238 C C . GLY A 1 152 ? -7.465 12.416 -10.913 1.00 44.28 152 GLY A C 1
ATOM 1239 O O . GLY A 1 152 ? -8.264 11.703 -11.503 1.00 44.28 152 GLY A O 1
ATOM 1240 N N . ILE A 1 153 ? -7.778 13.653 -10.525 1.00 33.22 153 ILE A N 1
ATOM 1241 C CA . ILE A 1 153 ? -8.978 14.323 -11.052 1.00 33.22 153 ILE A CA 1
ATOM 1242 C C . ILE A 1 153 ? -8.539 15.634 -11.700 1.00 33.22 153 ILE A C 1
ATOM 1244 O O . ILE A 1 153 ? -8.314 16.639 -11.028 1.00 33.22 153 ILE A O 1
ATOM 1248 N N . ARG A 1 154 ? -8.395 15.610 -13.030 1.00 31.98 154 ARG A N 1
ATOM 1249 C CA . ARG A 1 154 ? -8.478 16.826 -13.845 1.00 31.98 154 ARG A CA 1
ATOM 1250 C C . ARG A 1 154 ? -9.914 17.338 -13.719 1.00 31.98 154 ARG A C 1
ATOM 1252 O O . ARG A 1 154 ? -10.822 16.688 -14.230 1.00 31.98 154 ARG A O 1
ATOM 1259 N N . VAL A 1 155 ? -10.104 18.466 -13.037 1.00 37.06 155 VAL A N 1
ATOM 1260 C CA . VAL A 1 155 ? -11.249 19.355 -13.297 1.00 37.06 155 VAL A CA 1
ATOM 1261 C C . VAL A 1 155 ? -10.803 20.375 -14.332 1.00 37.06 155 VAL A C 1
ATOM 1263 O O . VAL A 1 155 ? -9.658 20.865 -14.191 1.00 37.06 155 VAL A O 1
#

Sequence (155 aa):
MHSIKSCFCLLKARNSPRFEDHAILAAETTFNVNEVEALHVLFQQLSSSIIDDGLIHKEEFKLALINSESKNNLFADRLFELFDLKNNGVIEFEEFVRSLSIFHPDTPDGDKIAFAFRLYDLNHTGYIEHDEVNTFARSLTLFCLIFLWKVGIRV